Protein AF-A0AAD7NMP5-F1 (afdb_monomer_lite)

Foldseek 3Di:
DVVVVVVVVVVVVVVVVVVVVVVCVVPPVVVVDDLVVLLVVLLVCQQPDPVPPPPPDDDPPDDRPNDQSCVLLVPDVSSVVSCVVDPVSHD

Structure (mmCIF, N/CA/C/O backbone):
data_AF-A0AAD7NMP5-F1
#
_entry.id   AF-A0AAD7NMP5-F1
#
loop_
_atom_site.group_PDB
_atom_site.id
_atom_site.type_symbol
_atom_site.label_atom_id
_atom_site.label_alt_id
_atom_site.label_comp_id
_atom_site.label_asym_id
_atom_site.label_entity_id
_atom_site.label_seq_id
_atom_site.pdbx_PDB_ins_code
_atom_site.Cartn_x
_atom_site.Cartn_y
_atom_site.Cartn_z
_atom_site.occupancy
_atom_site.B_iso_or_equiv
_atom_site.auth_seq_id
_atom_site.auth_comp_id
_atom_site.auth_asym_id
_atom_site.auth_atom_id
_atom_site.pdbx_PDB_model_num
ATOM 1 N N . LYS A 1 1 ? -10.020 7.988 45.351 1.00 66.38 1 LYS A N 1
ATOM 2 C CA . LYS A 1 1 ? -10.884 8.745 44.402 1.00 66.38 1 LYS A CA 1
ATOM 3 C C . LYS A 1 1 ? -10.125 9.313 43.181 1.00 66.38 1 LYS A C 1
ATOM 5 O O . LYS A 1 1 ? -10.584 9.092 42.069 1.00 66.38 1 LYS A O 1
ATOM 10 N N . LEU A 1 2 ? -8.952 9.958 43.321 1.00 76.25 2 LEU A N 1
ATOM 11 C CA . LEU A 1 2 ? -8.186 10.511 42.175 1.00 76.25 2 LEU A CA 1
ATOM 12 C C . LEU A 1 2 ? -7.688 9.477 41.142 1.00 76.25 2 LEU A C 1
ATOM 14 O O . LEU A 1 2 ? -7.766 9.729 39.942 1.00 76.25 2 LEU A O 1
ATOM 18 N N . LYS A 1 3 ? -7.209 8.304 41.583 1.00 80.69 3 LYS A N 1
ATOM 19 C CA . LYS A 1 3 ? -6.706 7.254 40.672 1.00 80.69 3 LYS A CA 1
ATOM 20 C C . LYS A 1 3 ? -7.788 6.733 39.715 1.00 80.69 3 LYS A C 1
ATOM 22 O O . LYS A 1 3 ? -7.517 6.575 38.532 1.00 80.69 3 LYS A O 1
ATOM 27 N N . ALA A 1 4 ? -9.017 6.556 40.203 1.00 82.12 4 ALA A N 1
ATOM 28 C CA . ALA A 1 4 ? -10.149 6.107 39.392 1.00 82.12 4 ALA A CA 1
ATOM 29 C C . ALA A 1 4 ? -10.522 7.127 38.299 1.00 82.12 4 ALA A C 1
ATOM 31 O O . ALA A 1 4 ? -10.647 6.755 37.137 1.00 82.12 4 ALA A O 1
ATOM 32 N N . ARG A 1 5 ? -10.585 8.428 38.636 1.00 85.19 5 ARG A N 1
ATOM 33 C CA . ARG A 1 5 ? -10.820 9.501 37.646 1.00 85.19 5 ARG A CA 1
ATOM 34 C C . ARG A 1 5 ? -9.708 9.571 36.596 1.00 85.19 5 ARG A C 1
ATOM 36 O O . ARG A 1 5 ? -9.991 9.759 35.419 1.00 85.19 5 ARG A O 1
ATOM 43 N N . ARG A 1 6 ? -8.446 9.374 36.996 1.00 88.31 6 ARG A N 1
ATOM 44 C CA . ARG A 1 6 ? -7.313 9.325 36.058 1.00 88.31 6 ARG A CA 1
ATOM 45 C C . ARG A 1 6 ? -7.407 8.129 35.106 1.00 88.31 6 ARG A C 1
ATOM 47 O O . ARG A 1 6 ? -7.142 8.299 33.921 1.00 88.31 6 ARG A O 1
ATOM 54 N N . MET A 1 7 ? -7.787 6.947 35.598 1.00 86.69 7 MET A N 1
ATOM 55 C CA . MET A 1 7 ? -7.955 5.757 34.755 1.00 86.69 7 MET A CA 1
ATOM 56 C C . MET A 1 7 ? -9.106 5.912 33.757 1.00 86.69 7 MET A C 1
ATOM 58 O O . MET A 1 7 ? -8.916 5.585 32.589 1.00 86.69 7 MET A O 1
ATOM 62 N N . ALA A 1 8 ? -10.234 6.490 34.179 1.00 88.38 8 ALA A N 1
ATOM 63 C CA . ALA A 1 8 ? -11.351 6.801 33.286 1.00 88.38 8 ALA A CA 1
ATOM 64 C C . ALA A 1 8 ? -10.923 7.753 32.152 1.00 88.38 8 ALA A C 1
ATOM 66 O O . ALA A 1 8 ? -11.093 7.436 30.982 1.00 88.38 8 ALA A O 1
ATOM 67 N N . LEU A 1 9 ? -10.221 8.848 32.474 1.00 89.56 9 LEU A N 1
ATOM 68 C CA . LEU A 1 9 ? -9.722 9.793 31.463 1.00 89.56 9 LEU A CA 1
ATOM 69 C C . LEU A 1 9 ? -8.716 9.171 30.480 1.00 89.56 9 LEU A C 1
ATOM 71 O O . LEU A 1 9 ? -8.657 9.561 29.313 1.00 89.56 9 LEU A O 1
ATOM 75 N N . VAL A 1 10 ? -7.879 8.236 30.938 1.00 92.06 10 VAL A N 1
ATOM 76 C CA . VAL A 1 10 ? -6.939 7.517 30.062 1.00 92.06 10 VAL A CA 1
ATOM 77 C C . VAL A 1 10 ? -7.685 6.542 29.153 1.00 92.06 10 VAL A C 1
ATOM 79 O O . VAL A 1 10 ? -7.335 6.432 27.977 1.00 92.06 10 VAL A O 1
ATOM 82 N N . HIS A 1 11 ? -8.708 5.868 29.679 1.00 91.50 11 HIS A N 1
ATOM 83 C CA . HIS A 1 11 ? -9.567 4.975 28.913 1.00 91.50 11 HIS A CA 1
ATOM 84 C C . HIS A 1 11 ? -10.323 5.738 27.817 1.00 91.50 11 HIS A C 1
ATOM 86 O O . HIS A 1 11 ? -10.160 5.402 26.645 1.00 91.50 11 HIS A O 1
ATOM 92 N N . ASP A 1 12 ? -11.001 6.835 28.158 1.00 91.31 12 ASP A N 1
ATOM 93 C CA . ASP A 1 12 ? -11.741 7.677 27.205 1.00 91.31 12 ASP A CA 1
ATOM 94 C C . ASP A 1 12 ? -10.833 8.216 26.098 1.00 91.31 12 ASP A C 1
ATOM 96 O O . ASP A 1 12 ? -11.148 8.140 24.909 1.00 91.31 12 ASP A O 1
ATOM 100 N N . LYS A 1 13 ? -9.631 8.690 26.458 1.00 91.44 13 LYS A N 1
ATOM 101 C CA . LYS A 1 13 ? -8.636 9.122 25.465 1.00 91.44 13 LYS A CA 1
ATOM 102 C C . LYS A 1 13 ? -8.202 7.986 24.544 1.00 91.44 13 LYS A C 1
ATOM 104 O O . LYS A 1 13 ? -7.884 8.241 23.381 1.00 91.44 13 LYS A O 1
ATOM 109 N N . LYS A 1 14 ? -8.123 6.751 25.042 1.00 92.25 14 LYS A N 1
ATOM 110 C CA . LYS A 1 14 ? -7.744 5.582 24.239 1.00 92.25 14 LYS A CA 1
ATOM 111 C C . LYS A 1 14 ? -8.863 5.215 23.261 1.00 92.25 14 LYS A C 1
ATOM 113 O O . LYS A 1 14 ? -8.558 5.035 22.083 1.00 92.25 14 LYS A O 1
ATOM 118 N N . VAL A 1 15 ? -10.115 5.208 23.724 1.00 91.38 15 VAL A N 1
ATOM 119 C CA . VAL A 1 15 ? -11.321 4.963 22.912 1.00 91.38 15 VAL A CA 1
ATOM 120 C C . VAL A 1 15 ? -11.451 6.008 21.802 1.00 91.38 15 VAL A C 1
ATOM 122 O O . VAL A 1 15 ? -11.451 5.667 20.619 1.00 91.38 15 VAL A O 1
ATOM 125 N N . MET A 1 16 ? -11.388 7.292 22.151 1.00 88.94 16 MET A N 1
ATOM 126 C CA . MET A 1 16 ? -11.505 8.384 21.180 1.00 88.94 16 MET A CA 1
ATOM 127 C C . MET A 1 16 ? -10.369 8.364 20.137 1.00 88.94 16 MET A C 1
ATOM 129 O O . MET A 1 16 ? -10.556 8.686 18.961 1.00 88.94 16 MET A O 1
ATOM 133 N N . ARG A 1 17 ? -9.156 7.935 20.529 1.00 88.25 17 ARG A N 1
ATOM 134 C CA . ARG A 1 17 ? -8.038 7.725 19.589 1.00 88.25 17 ARG A CA 1
ATOM 135 C C . ARG A 1 17 ? -8.283 6.548 18.645 1.00 88.25 17 ARG A C 1
ATOM 137 O O . ARG A 1 17 ? -7.883 6.648 17.482 1.00 88.25 17 ARG A O 1
ATOM 144 N N . SER A 1 18 ? -8.883 5.451 19.109 1.00 85.12 18 SER A N 1
ATOM 145 C CA . SER A 1 18 ? -9.233 4.324 18.234 1.00 85.12 18 SER A CA 1
ATOM 146 C C . SER A 1 18 ? -10.332 4.693 17.244 1.00 85.12 18 SER A C 1
ATOM 148 O O . SER A 1 18 ? -10.168 4.422 16.056 1.00 85.12 18 SER A O 1
ATOM 150 N N . GLU A 1 19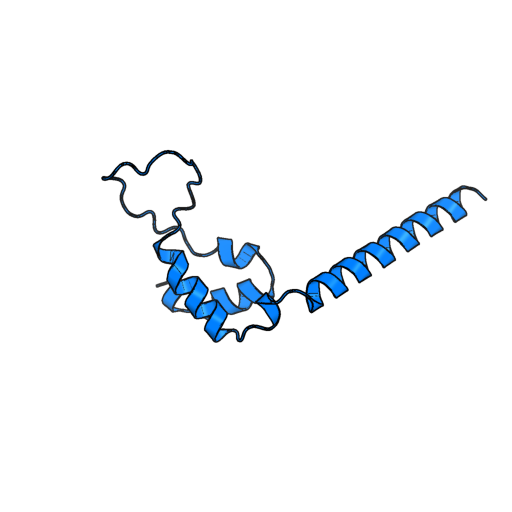 ? -11.370 5.399 17.684 1.00 84.81 19 GLU A N 1
ATOM 151 C CA . GLU A 1 19 ? -12.461 5.861 16.818 1.00 84.81 19 GLU A CA 1
ATOM 152 C C . GLU A 1 19 ? -11.941 6.829 15.753 1.00 84.81 19 GLU A C 1
ATOM 154 O O . GLU A 1 19 ? -12.168 6.638 14.562 1.00 84.81 19 GLU A O 1
ATOM 159 N N . LYS A 1 20 ? -11.107 7.806 16.138 1.00 83.50 20 LYS A N 1
ATOM 160 C CA . LYS A 1 20 ? -10.467 8.718 15.177 1.00 83.50 20 LYS A CA 1
ATOM 161 C C . LYS A 1 20 ? -9.623 7.975 14.137 1.00 83.50 20 LYS A C 1
ATOM 163 O O . LYS A 1 20 ? -9.579 8.383 12.975 1.00 83.50 20 LYS A O 1
ATOM 168 N N . ARG A 1 21 ? -8.934 6.896 14.528 1.00 80.44 21 ARG A N 1
ATOM 169 C CA . ARG A 1 21 ? -8.176 6.040 13.596 1.00 80.44 21 ARG A CA 1
ATOM 170 C C . ARG A 1 21 ? -9.102 5.270 12.654 1.00 80.44 21 ARG A C 1
ATOM 172 O O . ARG A 1 2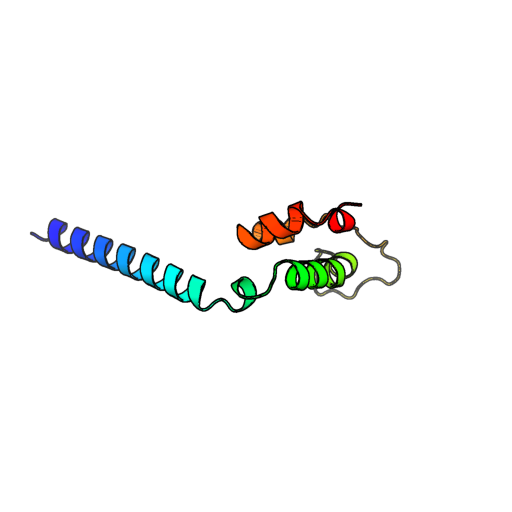1 ? -8.761 5.155 11.481 1.00 80.44 21 ARG A O 1
ATOM 179 N N . GLN A 1 22 ? -10.246 4.790 13.137 1.00 75.75 22 GLN A N 1
ATOM 180 C CA . GLN A 1 22 ? -11.263 4.118 12.322 1.00 75.75 22 GLN A CA 1
ATOM 181 C C . GLN A 1 22 ? -11.935 5.086 11.338 1.00 75.75 22 GLN A C 1
ATOM 183 O O . GLN A 1 22 ? -11.994 4.795 10.149 1.00 75.75 22 GLN A O 1
ATOM 188 N N . CYS A 1 23 ? -12.323 6.288 11.766 1.00 74.38 23 CYS A N 1
ATOM 189 C CA . CYS A 1 23 ? -12.879 7.295 10.860 1.00 74.38 23 CYS A CA 1
ATOM 190 C C . CYS A 1 23 ? -11.855 7.728 9.801 1.00 74.38 23 CYS A C 1
ATOM 192 O O . CYS A 1 23 ? -12.159 7.726 8.612 1.00 74.38 23 CYS A O 1
ATOM 194 N N . LYS A 1 24 ? -10.596 7.989 10.188 1.00 72.00 24 LYS A N 1
ATOM 195 C CA . LYS A 1 24 ? -9.515 8.243 9.215 1.00 72.00 24 LYS A CA 1
ATOM 196 C C . LYS A 1 24 ? -9.284 7.066 8.271 1.00 72.00 24 LYS A C 1
ATOM 198 O O . LYS A 1 24 ? -8.887 7.267 7.127 1.00 72.00 24 LYS A O 1
ATOM 203 N N . ALA A 1 25 ? -9.502 5.846 8.748 1.00 67.19 25 ALA A N 1
ATOM 204 C CA . ALA A 1 25 ? -9.409 4.655 7.929 1.00 67.19 25 ALA A CA 1
ATOM 205 C C . ALA A 1 25 ? -10.504 4.590 6.861 1.00 67.19 25 ALA A C 1
ATOM 207 O O . ALA A 1 25 ? -10.190 4.309 5.708 1.00 67.19 25 ALA A O 1
ATOM 208 N N . LEU A 1 26 ? -11.743 4.911 7.232 1.00 66.56 26 LEU A N 1
ATOM 209 C CA . LEU A 1 26 ? -12.901 4.934 6.337 1.00 66.56 26 LEU A CA 1
ATOM 210 C C . LEU A 1 26 ? -12.876 6.114 5.355 1.00 66.56 26 LEU A C 1
ATOM 212 O O . LEU A 1 26 ? -13.355 5.995 4.228 1.00 66.56 26 LEU A O 1
ATOM 216 N N . MET A 1 27 ? -12.302 7.248 5.764 1.00 67.75 27 MET A N 1
ATOM 217 C CA . MET A 1 27 ? -12.154 8.451 4.935 1.00 67.75 27 MET A CA 1
ATOM 218 C C . MET A 1 27 ? -10.908 8.431 4.041 1.00 67.75 27 MET A C 1
ATOM 220 O O . MET A 1 27 ? -10.689 9.356 3.266 1.00 67.75 27 MET A O 1
ATOM 224 N N . SER A 1 28 ? -10.065 7.403 4.142 1.00 71.25 28 SER A N 1
ATOM 225 C CA . SER A 1 28 ? -8.871 7.284 3.311 1.00 71.25 28 SER A CA 1
ATOM 226 C C . SER A 1 28 ? -9.279 6.886 1.891 1.00 71.25 28 SER A C 1
ATOM 228 O O . SER A 1 28 ? -9.474 5.705 1.611 1.00 71.25 28 SER A O 1
ATOM 230 N N . THR A 1 29 ? -9.389 7.870 0.993 1.00 70.81 29 THR A N 1
ATOM 231 C CA . THR A 1 29 ? -9.708 7.691 -0.439 1.00 70.81 29 THR A CA 1
ATOM 232 C C . THR A 1 29 ? -8.876 6.583 -1.085 1.00 70.81 29 THR A C 1
ATOM 234 O O . THR A 1 29 ? -9.389 5.787 -1.860 1.00 70.81 29 THR A O 1
ATOM 237 N N . ILE A 1 30 ? -7.616 6.450 -0.668 1.00 74.25 30 ILE A N 1
ATOM 238 C CA . ILE A 1 30 ? -6.669 5.460 -1.190 1.00 74.25 30 ILE A CA 1
ATOM 239 C C . ILE A 1 30 ? -7.061 4.003 -0.912 1.00 74.25 30 ILE A C 1
ATOM 241 O O . ILE A 1 30 ? -6.569 3.111 -1.585 1.00 74.25 30 ILE A O 1
ATOM 245 N N . ARG A 1 31 ? -7.932 3.735 0.069 1.00 72.31 31 ARG A N 1
ATOM 246 C CA . ARG A 1 31 ? -8.446 2.379 0.354 1.00 72.31 31 ARG A CA 1
ATOM 247 C C . ARG A 1 31 ? -9.736 2.056 -0.386 1.00 72.31 31 ARG A C 1
ATOM 249 O O . ARG A 1 31 ? -10.198 0.927 -0.315 1.00 72.31 31 ARG A O 1
ATOM 256 N N . ARG A 1 32 ? -10.337 3.058 -1.028 1.00 81.00 32 ARG A N 1
ATOM 257 C CA . ARG A 1 32 ? -11.515 2.902 -1.888 1.00 81.00 32 ARG A CA 1
ATOM 258 C C . ARG A 1 32 ? -11.124 2.693 -3.347 1.00 81.00 32 ARG A C 1
ATOM 260 O O . ARG A 1 32 ? -11.977 2.343 -4.150 1.00 81.00 32 ARG A O 1
ATOM 267 N N . LEU A 1 33 ? -9.856 2.932 -3.682 1.00 86.56 33 LEU A N 1
ATOM 268 C CA . LEU A 1 33 ? -9.330 2.633 -5.002 1.00 86.56 33 LEU A CA 1
ATOM 269 C C . LEU A 1 33 ? -9.218 1.114 -5.184 1.00 86.56 33 LEU A C 1
ATOM 271 O O . LEU A 1 33 ? -8.752 0.436 -4.254 1.00 86.56 33 LEU A O 1
ATOM 275 N N . PRO A 1 34 ? -9.596 0.599 -6.367 1.00 90.12 34 PRO A N 1
ATOM 276 C CA . PRO A 1 34 ? -9.323 -0.779 -6.737 1.00 90.12 34 PRO A CA 1
ATOM 277 C C . PRO A 1 34 ? -7.823 -1.091 -6.614 1.00 90.12 34 PRO A C 1
ATOM 279 O O . PRO A 1 34 ? -6.990 -0.208 -6.870 1.00 90.12 34 PRO A O 1
ATOM 282 N N . PRO A 1 35 ? -7.456 -2.313 -6.200 1.00 90.62 35 PRO A N 1
ATOM 283 C CA . PRO A 1 35 ? -6.058 -2.703 -6.039 1.00 90.62 35 PRO A CA 1
ATOM 284 C C . PRO A 1 35 ? -5.250 -2.565 -7.338 1.00 90.62 35 PRO A C 1
ATOM 286 O O . PRO A 1 35 ? -4.066 -2.248 -7.273 1.00 90.62 35 PRO A O 1
ATOM 289 N N . GLU A 1 36 ? -5.888 -2.713 -8.500 1.00 92.81 36 GLU A N 1
ATOM 290 C CA . GLU A 1 36 ? -5.286 -2.552 -9.827 1.00 92.81 36 GLU A CA 1
ATOM 291 C C . GLU A 1 36 ? -4.803 -1.114 -10.046 1.00 92.81 36 GLU A C 1
ATOM 293 O O . GLU A 1 36 ? -3.664 -0.896 -10.445 1.00 92.81 36 GLU A O 1
ATOM 298 N N . VAL A 1 37 ? -5.625 -0.118 -9.693 1.00 93.31 37 VAL A N 1
ATOM 299 C CA . VAL A 1 37 ? -5.278 1.309 -9.833 1.00 93.31 37 VAL A CA 1
ATOM 300 C C . VAL A 1 37 ? -4.083 1.669 -8.951 1.00 93.31 37 VAL A C 1
ATOM 302 O O . VAL A 1 37 ? -3.205 2.428 -9.349 1.00 93.31 37 VAL A O 1
ATOM 305 N N . ILE A 1 38 ? -4.028 1.116 -7.740 1.00 91.25 38 ILE A N 1
ATOM 306 C CA . ILE A 1 38 ? -2.898 1.322 -6.826 1.00 91.25 38 ILE A CA 1
ATOM 307 C C . ILE A 1 38 ? -1.643 0.621 -7.354 1.00 91.25 38 ILE A C 1
ATOM 309 O O . ILE A 1 38 ? -0.549 1.170 -7.240 1.00 91.25 38 ILE A O 1
ATOM 313 N N . GLY A 1 39 ? -1.800 -0.563 -7.946 1.00 91.75 39 GLY A N 1
ATOM 314 C CA . GLY A 1 39 ? -0.724 -1.282 -8.617 1.00 91.75 39 GLY A CA 1
ATOM 315 C C . GLY A 1 39 ? -0.104 -0.475 -9.758 1.00 91.75 39 GLY A C 1
ATOM 316 O O . GLY A 1 39 ? 1.112 -0.313 -9.788 1.00 91.75 39 GLY A O 1
ATOM 317 N N . GLU A 1 40 ? -0.927 0.112 -10.627 1.00 92.00 40 GLU A N 1
ATOM 318 C CA . GLU A 1 40 ? -0.469 1.006 -11.703 1.00 92.00 40 GLU A CA 1
ATOM 319 C C . GLU A 1 40 ? 0.297 2.218 -11.159 1.00 92.00 40 GLU A C 1
ATOM 321 O O . GLU A 1 40 ? 1.372 2.559 -11.652 1.00 92.00 40 GLU A O 1
ATOM 326 N N . ILE A 1 41 ? -0.191 2.825 -10.071 1.00 89.25 41 ILE A N 1
ATOM 327 C CA . ILE A 1 41 ? 0.539 3.891 -9.371 1.00 89.25 41 ILE A CA 1
ATOM 328 C C . ILE A 1 41 ? 1.912 3.374 -8.912 1.00 89.25 41 ILE A C 1
ATOM 330 O O . ILE A 1 41 ? 2.923 4.037 -9.131 1.00 89.25 41 ILE A O 1
ATOM 334 N N . PHE A 1 42 ? 1.995 2.189 -8.301 1.00 89.81 42 PHE A N 1
ATOM 335 C CA . PHE A 1 42 ? 3.2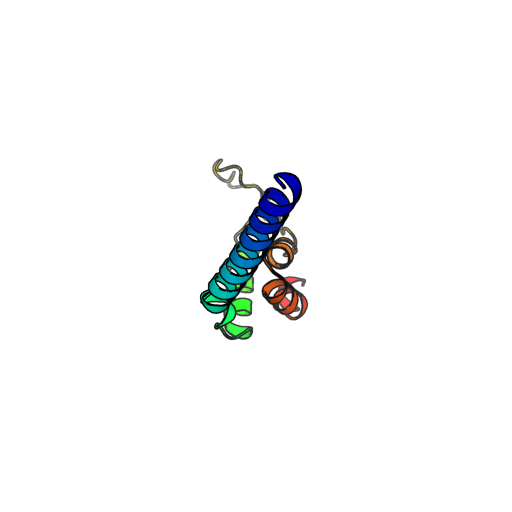80 1.638 -7.857 1.00 89.81 42 PHE A CA 1
ATOM 336 C C . PHE A 1 42 ? 4.256 1.453 -9.017 1.00 89.81 42 PHE A C 1
ATOM 338 O O . PHE A 1 42 ? 5.416 1.844 -8.890 1.00 89.81 42 PHE A O 1
ATOM 345 N N . LEU A 1 43 ? 3.794 0.910 -10.143 1.00 86.12 43 LEU A N 1
ATOM 346 C CA . LEU A 1 43 ? 4.626 0.703 -11.328 1.00 86.12 43 LEU A CA 1
ATOM 347 C C . LEU A 1 43 ? 5.085 2.020 -11.955 1.00 86.12 43 LEU A C 1
ATOM 349 O O . LEU A 1 43 ? 6.218 2.100 -12.415 1.00 86.12 43 LEU A O 1
ATOM 353 N N . TYR A 1 44 ? 4.263 3.068 -11.903 1.00 83.56 44 TYR A N 1
ATOM 354 C CA . TYR A 1 44 ? 4.640 4.386 -12.405 1.00 83.56 44 TYR A CA 1
ATOM 355 C C . TYR A 1 44 ? 5.722 5.061 -11.546 1.00 83.56 44 TYR A C 1
ATOM 357 O O . TYR A 1 44 ? 6.640 5.683 -12.073 1.00 83.56 44 TYR A O 1
ATOM 365 N N . PHE A 1 45 ? 5.643 4.941 -10.215 1.00 74.06 45 PHE A N 1
ATOM 366 C CA . PHE A 1 45 ? 6.531 5.672 -9.297 1.00 74.06 45 PH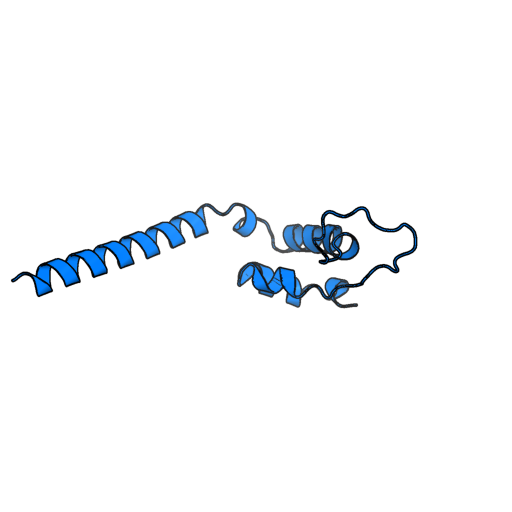E A CA 1
ATOM 367 C C . PHE A 1 45 ? 7.784 4.899 -8.861 1.00 74.06 45 PHE A C 1
ATOM 369 O O . PHE A 1 45 ? 8.784 5.520 -8.505 1.00 74.06 45 PHE A O 1
ATOM 376 N N . THR A 1 46 ? 7.772 3.565 -8.891 1.00 71.94 46 THR A N 1
ATOM 377 C CA . THR A 1 46 ? 8.927 2.741 -8.485 1.00 71.94 46 THR A CA 1
ATOM 378 C C . THR A 1 46 ? 10.190 2.958 -9.328 1.00 71.94 46 THR A C 1
ATOM 380 O O . THR A 1 46 ? 11.250 3.086 -8.720 1.00 71.94 46 THR A O 1
ATOM 383 N N . PRO A 1 47 ? 10.138 3.087 -10.670 1.00 62.75 47 PRO A N 1
ATOM 384 C CA . PRO A 1 47 ? 11.339 3.382 -11.454 1.00 62.75 47 PRO A CA 1
ATOM 385 C C . PRO A 1 47 ? 11.877 4.812 -11.251 1.00 62.75 47 PRO A C 1
ATOM 387 O O . PRO A 1 47 ? 12.995 5.097 -11.664 1.00 62.75 47 PRO A O 1
ATOM 390 N N . ILE A 1 48 ? 11.109 5.711 -10.619 1.00 55.22 48 ILE A N 1
ATOM 391 C CA . ILE A 1 48 ? 11.389 7.159 -10.569 1.00 55.22 48 ILE A CA 1
ATOM 392 C C . ILE A 1 48 ? 11.903 7.620 -9.194 1.00 55.22 48 ILE A C 1
ATOM 394 O O . ILE A 1 48 ? 12.430 8.723 -9.078 1.00 55.22 48 ILE A O 1
ATOM 398 N N . LEU A 1 49 ? 11.773 6.813 -8.136 1.00 52.16 49 LEU A N 1
ATOM 399 C CA . LEU A 1 49 ? 12.086 7.239 -6.767 1.00 52.16 49 LEU A CA 1
ATOM 400 C C . LEU A 1 49 ? 13.367 6.580 -6.229 1.00 52.16 49 LEU A C 1
ATOM 402 O O . LEU A 1 49 ? 13.275 5.588 -5.503 1.00 52.16 49 LEU A O 1
ATOM 406 N N . PRO A 1 50 ? 14.562 7.146 -6.491 1.00 50.66 50 PRO A N 1
ATOM 407 C CA . PRO A 1 50 ? 15.733 6.839 -5.690 1.00 50.66 50 PRO A CA 1
ATOM 408 C C . PRO A 1 50 ? 15.462 7.346 -4.272 1.00 50.66 50 PRO A C 1
ATOM 410 O O . PRO A 1 50 ? 15.282 8.539 -4.024 1.00 50.66 50 PRO A O 1
ATOM 413 N N . PHE A 1 51 ? 15.400 6.427 -3.310 1.00 53.44 51 PHE A N 1
ATOM 414 C CA . PHE A 1 51 ? 15.130 6.751 -1.906 1.00 53.44 51 PHE A CA 1
ATOM 415 C C . PHE A 1 51 ? 16.301 7.482 -1.215 1.00 53.44 51 PHE A C 1
ATOM 417 O O . PHE A 1 51 ? 16.324 7.617 0.007 1.00 53.44 51 PHE A O 1
ATOM 424 N N . THR A 1 52 ? 17.272 8.011 -1.961 1.00 45.53 52 THR A N 1
ATOM 425 C CA . THR A 1 52 ? 18.152 9.066 -1.464 1.00 45.53 52 THR A CA 1
ATOM 426 C C . THR A 1 52 ? 17.395 10.378 -1.558 1.00 45.53 52 THR A C 1
ATOM 428 O O . THR A 1 52 ? 17.574 11.168 -2.480 1.00 45.53 52 THR A O 1
ATOM 431 N N . ARG A 1 53 ? 16.528 10.635 -0.580 1.00 42.44 53 ARG A N 1
ATOM 432 C CA . ARG A 1 53 ? 16.000 11.980 -0.354 1.00 42.44 53 ARG A CA 1
ATOM 433 C C . ARG A 1 53 ? 17.100 12.855 0.256 1.00 42.44 53 ARG A C 1
ATOM 435 O O . ARG A 1 53 ? 16.958 13.340 1.371 1.00 42.44 53 ARG A O 1
ATOM 442 N N . ASP A 1 54 ? 18.188 13.041 -0.480 1.00 42.28 54 ASP A N 1
ATOM 443 C CA . ASP A 1 54 ? 18.926 14.288 -0.424 1.00 42.28 54 ASP A CA 1
ATOM 444 C C . ASP A 1 54 ? 18.307 15.117 -1.551 1.00 42.28 54 ASP A C 1
ATOM 446 O O . ASP A 1 54 ? 18.337 14.723 -2.711 1.00 42.28 54 ASP A O 1
ATOM 450 N N . TYR A 1 55 ? 17.687 16.253 -1.235 1.00 44.72 55 TYR A N 1
ATOM 451 C CA . TYR A 1 55 ? 17.194 17.217 -2.234 1.00 44.72 55 TYR A CA 1
ATOM 452 C C . TYR A 1 55 ? 18.349 17.903 -2.992 1.00 44.72 55 TYR A C 1
ATOM 454 O O . TYR A 1 55 ? 18.257 19.058 -3.403 1.00 44.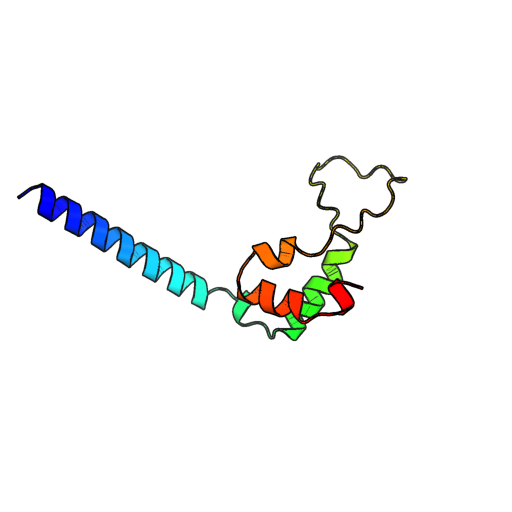72 55 TYR A O 1
ATOM 462 N N . ARG A 1 56 ? 19.476 17.209 -3.132 1.00 41.97 56 ARG A N 1
ATOM 463 C CA . ARG A 1 56 ? 20.639 17.624 -3.880 1.00 41.97 56 ARG A CA 1
ATOM 464 C C . ARG A 1 56 ? 20.471 17.002 -5.253 1.00 41.97 56 ARG A C 1
ATOM 466 O O . ARG A 1 56 ? 20.558 15.790 -5.390 1.00 41.97 56 ARG A O 1
ATOM 473 N N . TRP A 1 57 ? 20.108 17.852 -6.209 1.00 44.03 57 TRP A N 1
ATOM 474 C CA . TRP A 1 57 ? 20.482 17.763 -7.617 1.00 44.03 57 TRP A CA 1
ATOM 475 C C . TRP A 1 57 ? 21.136 16.430 -7.988 1.00 44.03 57 TRP A C 1
ATOM 477 O O . TRP A 1 57 ? 22.295 16.207 -7.645 1.00 44.03 57 TRP A O 1
ATOM 487 N N . HIS A 1 58 ? 20.377 15.555 -8.650 1.00 46.28 58 HIS A N 1
ATOM 488 C CA . HIS A 1 58 ? 20.930 14.348 -9.252 1.00 46.28 58 HIS A CA 1
ATOM 489 C C . HIS A 1 58 ? 22.191 14.714 -10.042 1.00 46.28 58 HIS A C 1
ATOM 491 O O . HIS A 1 58 ? 22.123 15.528 -10.963 1.00 46.28 58 HIS A O 1
ATOM 497 N N . GLU A 1 59 ? 23.328 14.120 -9.680 1.00 55.19 59 GLU A N 1
ATOM 498 C CA . GLU A 1 59 ? 24.475 14.077 -10.580 1.00 55.19 59 GLU A CA 1
ATOM 499 C C . GLU A 1 59 ? 24.041 13.308 -11.840 1.00 55.19 59 GLU A C 1
ATOM 501 O O . GLU A 1 59 ? 23.520 12.191 -11.699 1.00 55.19 59 GLU A O 1
ATOM 506 N N . PRO A 1 60 ? 24.229 13.880 -13.047 1.00 56.62 60 PRO A N 1
ATOM 507 C CA . PRO A 1 60 ? 23.781 13.290 -14.313 1.00 56.62 60 PRO A CA 1
ATOM 508 C C . PRO A 1 60 ? 24.263 11.853 -14.554 1.00 56.62 60 PRO A C 1
ATOM 510 O O . PRO A 1 60 ? 23.604 11.110 -15.274 1.00 56.62 60 PRO A O 1
ATOM 513 N N . ASP A 1 61 ? 25.366 11.454 -13.914 1.00 57.09 61 ASP A N 1
ATOM 514 C CA . ASP A 1 61 ? 26.064 10.189 -14.166 1.00 57.09 61 ASP A CA 1
ATOM 515 C C . ASP A 1 61 ? 25.866 9.130 -13.067 1.00 57.09 61 ASP A C 1
ATOM 517 O O . ASP A 1 61 ? 26.542 8.099 -13.050 1.00 57.09 61 ASP A O 1
ATOM 521 N N . SER A 1 62 ? 24.941 9.350 -12.128 1.00 53.75 62 SER A N 1
ATOM 522 C CA . SER A 1 62 ? 24.642 8.345 -11.103 1.00 53.75 62 SER A CA 1
ATOM 523 C C . SER A 1 62 ? 23.795 7.200 -11.692 1.00 53.75 62 SER A C 1
ATOM 525 O O . SER A 1 62 ? 22.727 7.456 -12.255 1.00 53.75 62 SER A O 1
ATOM 527 N N . PRO A 1 63 ? 24.229 5.924 -11.584 1.00 50.09 63 PRO A N 1
ATOM 528 C CA . PRO A 1 63 ? 23.454 4.804 -12.107 1.00 50.09 63 PRO A CA 1
ATOM 529 C C . PRO A 1 63 ? 22.095 4.736 -11.398 1.00 50.09 63 PRO A C 1
ATOM 531 O O . PRO A 1 63 ? 22.026 5.029 -10.197 1.00 50.09 63 PRO A O 1
ATOM 534 N N . PRO A 1 64 ? 21.013 4.340 -12.098 1.00 53.66 64 PRO A N 1
ATOM 535 C CA . PRO A 1 64 ? 19.697 4.236 -11.490 1.00 53.66 64 PRO A CA 1
ATOM 536 C C . PRO A 1 64 ? 19.775 3.248 -10.327 1.00 53.66 64 PRO A C 1
ATOM 538 O O . PRO A 1 64 ? 19.942 2.042 -10.514 1.00 53.66 64 PRO A O 1
ATOM 541 N N . GLN A 1 65 ? 19.694 3.769 -9.103 1.00 53.56 65 GLN A N 1
ATOM 542 C CA . GLN A 1 65 ? 19.611 2.934 -7.918 1.00 53.56 65 GLN A CA 1
ATOM 543 C C . GLN A 1 65 ? 18.228 2.295 -7.931 1.00 53.56 65 GLN A C 1
ATOM 545 O O . GLN A 1 65 ? 17.246 2.916 -7.526 1.00 53.56 65 GLN A O 1
ATOM 550 N N . VAL A 1 66 ? 18.147 1.061 -8.430 1.00 53.09 66 VAL A N 1
ATOM 551 C CA . VAL A 1 66 ? 16.948 0.222 -8.350 1.00 53.09 66 VAL A CA 1
ATOM 552 C C . VAL A 1 66 ? 16.738 -0.128 -6.878 1.00 53.09 66 VAL A C 1
ATOM 554 O O . VAL A 1 66 ? 17.135 -1.185 -6.390 1.00 53.09 66 VAL A O 1
ATOM 557 N N . THR A 1 67 ? 16.184 0.810 -6.114 1.00 59.38 67 THR A N 1
ATOM 558 C CA . THR A 1 67 ? 15.848 0.565 -4.719 1.00 59.38 67 THR A CA 1
ATOM 559 C C . THR A 1 67 ? 14.585 -0.275 -4.669 1.00 59.38 67 THR A C 1
ATOM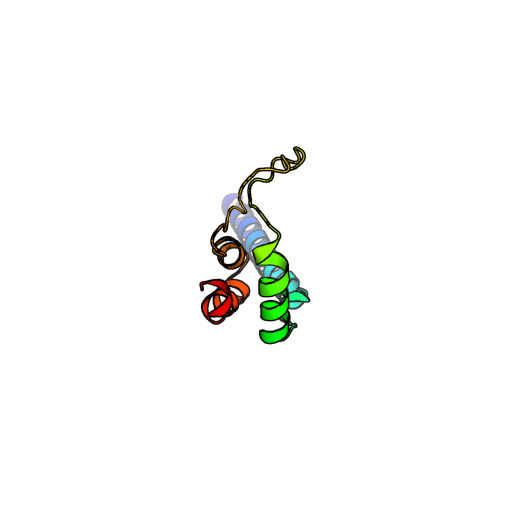 561 O O . THR A 1 67 ? 13.548 0.083 -5.221 1.00 59.38 67 THR A O 1
ATOM 564 N N . THR A 1 68 ? 14.694 -1.416 -4.001 1.00 64.44 68 THR A N 1
ATOM 565 C CA . THR A 1 68 ? 13.647 -2.423 -3.873 1.00 64.44 68 THR A CA 1
ATOM 566 C C . THR A 1 68 ? 12.339 -1.803 -3.342 1.00 64.44 68 THR A C 1
ATOM 568 O O . THR A 1 68 ? 12.385 -0.991 -2.411 1.00 64.44 68 THR A O 1
ATOM 571 N N . PRO A 1 69 ? 11.153 -2.204 -3.840 1.00 74.00 69 PRO A N 1
ATOM 572 C CA . PRO A 1 69 ? 9.860 -1.560 -3.545 1.00 74.00 69 PRO A CA 1
ATOM 573 C C . PRO A 1 69 ? 9.343 -1.760 -2.105 1.00 74.00 69 PRO A C 1
ATOM 575 O O . PRO A 1 69 ? 8.183 -1.473 -1.797 1.00 74.00 69 PRO A O 1
ATOM 578 N N . TRP A 1 70 ? 10.184 -2.232 -1.179 1.00 80.25 70 TRP A N 1
ATOM 579 C CA . TRP A 1 70 ? 9.827 -2.514 0.214 1.00 80.25 70 TRP A CA 1
ATOM 580 C C . TRP A 1 70 ? 9.195 -1.325 0.942 1.00 80.25 70 TRP A C 1
ATOM 582 O O . TRP A 1 70 ? 8.363 -1.532 1.829 1.00 80.25 70 TRP A O 1
ATOM 592 N N . TYR A 1 71 ? 9.545 -0.091 0.567 1.00 79.88 71 TYR A N 1
ATOM 593 C CA . TYR A 1 71 ? 8.984 1.121 1.168 1.00 79.88 71 TYR A CA 1
ATOM 594 C C . TYR A 1 71 ? 7.459 1.213 0.978 1.00 79.88 71 TYR A C 1
ATOM 596 O O . TYR A 1 71 ? 6.753 1.629 1.900 1.00 79.88 71 TYR A O 1
ATOM 604 N N . LEU A 1 72 ? 6.922 0.729 -0.151 1.00 84.50 72 LEU A N 1
ATOM 605 C CA . LEU A 1 72 ? 5.477 0.670 -0.407 1.00 84.50 72 LEU A CA 1
ATOM 606 C C . LEU A 1 72 ? 4.777 -0.243 0.609 1.00 84.50 72 LEU A C 1
ATOM 608 O O . LEU A 1 72 ? 3.703 0.074 1.130 1.00 84.50 72 LEU A O 1
ATOM 612 N N . GLY A 1 73 ? 5.445 -1.336 0.982 1.00 84.44 73 GLY A N 1
ATOM 613 C CA . GLY A 1 73 ? 4.992 -2.268 2.009 1.00 84.44 73 GLY A CA 1
ATOM 614 C C . GLY A 1 73 ? 5.045 -1.719 3.439 1.00 84.44 73 GLY A C 1
ATOM 615 O O . GLY A 1 73 ? 4.442 -2.323 4.329 1.00 84.44 73 GLY A O 1
ATOM 616 N N . GLN A 1 74 ? 5.719 -0.596 3.702 1.00 84.12 74 GLN A N 1
ATOM 617 C CA . GLN A 1 74 ? 5.781 0.017 5.038 1.00 84.12 74 GLN A CA 1
ATOM 618 C C . GLN A 1 74 ? 4.638 1.008 5.305 1.00 84.12 74 GLN A C 1
ATOM 620 O O . GLN A 1 74 ? 4.368 1.328 6.461 1.00 84.12 74 GLN A O 1
ATOM 625 N N . ILE A 1 75 ? 3.913 1.448 4.269 1.00 84.31 75 ILE A N 1
ATOM 626 C CA . ILE A 1 75 ? 2.866 2.476 4.393 1.00 84.31 75 ILE A CA 1
ATOM 627 C C . ILE A 1 75 ? 1.645 1.948 5.153 1.00 84.31 75 ILE A C 1
ATOM 629 O O . ILE A 1 75 ? 1.213 2.532 6.149 1.00 84.31 75 ILE A O 1
ATOM 633 N N . CYS A 1 76 ? 1.063 0.835 4.699 1.00 85.69 76 CYS A N 1
ATOM 634 C CA . CYS A 1 76 ? -0.021 0.163 5.412 1.00 85.69 76 CYS A CA 1
ATOM 635 C C . CYS A 1 76 ? -0.178 -1.302 4.979 1.00 85.69 76 CYS A C 1
ATOM 637 O O . CYS A 1 76 ? 0.384 -1.736 3.977 1.00 85.69 76 CYS A O 1
ATOM 639 N N . ARG A 1 77 ? -0.993 -2.070 5.721 1.00 86.62 77 ARG A N 1
ATOM 640 C CA . ARG A 1 77 ? -1.267 -3.487 5.407 1.00 86.62 77 ARG A CA 1
ATOM 641 C C . ARG A 1 77 ? -1.894 -3.683 4.022 1.00 86.62 77 ARG A C 1
ATOM 643 O O . ARG A 1 77 ? -1.543 -4.642 3.350 1.00 86.62 77 ARG A O 1
ATOM 650 N N . TYR A 1 78 ? -2.782 -2.778 3.606 1.00 89.94 78 TYR A N 1
ATOM 651 C CA . TYR A 1 78 ? -3.448 -2.847 2.300 1.00 89.94 78 TYR A CA 1
ATOM 652 C C . TYR A 1 78 ? -2.442 -2.697 1.151 1.00 89.94 78 TYR A C 1
ATOM 654 O O . TYR A 1 78 ? -2.377 -3.541 0.267 1.00 89.94 78 TYR A O 1
ATOM 662 N N . TRP A 1 79 ? -1.573 -1.688 1.237 1.00 90.69 79 TRP A N 1
ATOM 663 C CA . TRP A 1 79 ? -0.514 -1.442 0.255 1.00 90.69 79 TRP A CA 1
ATOM 664 C C . TRP A 1 79 ? 0.505 -2.572 0.194 1.00 90.69 79 TRP A C 1
ATOM 666 O O . TRP A 1 79 ? 0.921 -2.961 -0.888 1.00 90.69 79 TRP A O 1
ATOM 676 N N . ARG A 1 80 ? 0.863 -3.145 1.347 1.00 92.19 80 ARG A N 1
ATOM 677 C CA . ARG A 1 80 ? 1.733 -4.322 1.397 1.00 92.19 80 ARG A CA 1
ATOM 678 C C . ARG A 1 80 ? 1.138 -5.510 0.649 1.00 92.19 80 ARG A C 1
ATOM 680 O O . ARG A 1 80 ? 1.870 -6.169 -0.074 1.00 92.19 80 ARG A O 1
ATOM 687 N N . GLY A 1 81 ? -0.159 -5.773 0.823 1.00 93.75 81 GLY A N 1
ATOM 688 C CA . GLY A 1 81 ? -0.844 -6.850 0.104 1.00 93.75 81 GLY A CA 1
ATOM 689 C C . GLY A 1 81 ? -0.754 -6.675 -1.411 1.00 93.75 81 GLY A C 1
ATOM 690 O O . GLY A 1 81 ? -0.371 -7.607 -2.105 1.00 93.75 81 GLY A O 1
ATOM 691 N N . ILE A 1 82 ? -1.013 -5.457 -1.894 1.00 93.31 82 ILE A N 1
ATOM 692 C CA . ILE A 1 82 ? -0.942 -5.108 -3.320 1.00 93.31 82 ILE A CA 1
ATOM 693 C C . ILE A 1 82 ? 0.498 -5.204 -3.841 1.00 93.31 82 ILE A C 1
ATOM 695 O O . ILE A 1 82 ? 0.755 -5.853 -4.846 1.00 93.31 82 ILE A O 1
ATOM 699 N N . ALA A 1 83 ? 1.467 -4.614 -3.137 1.00 91.69 83 ALA A N 1
ATOM 700 C CA . ALA A 1 83 ? 2.866 -4.642 -3.558 1.00 91.69 83 ALA A CA 1
ATOM 701 C C . ALA A 1 83 ? 3.387 -6.080 -3.696 1.00 91.69 83 ALA A C 1
ATOM 703 O O . ALA A 1 83 ? 4.051 -6.397 -4.676 1.00 91.69 83 ALA A O 1
ATOM 704 N N . LEU A 1 84 ? 3.051 -6.966 -2.753 1.00 91.94 84 LEU A N 1
ATOM 705 C CA . LEU A 1 84 ? 3.454 -8.374 -2.806 1.00 91.94 84 LEU A CA 1
ATOM 706 C C . LEU A 1 84 ? 2.751 -9.170 -3.917 1.00 91.94 84 LEU A C 1
ATOM 708 O O . LEU A 1 84 ? 3.299 -10.174 -4.363 1.00 91.94 84 LEU A O 1
ATOM 712 N N . SER A 1 85 ? 1.565 -8.752 -4.373 1.00 92.38 85 SER A N 1
ATOM 713 C CA . SER A 1 85 ? 0.862 -9.418 -5.477 1.00 92.38 85 SER A CA 1
ATOM 714 C C . SER A 1 85 ? 1.338 -8.970 -6.864 1.00 92.38 85 SER A C 1
ATOM 716 O O . SER A 1 85 ? 1.123 -9.688 -7.838 1.00 92.38 85 SER A O 1
ATOM 718 N N . LEU A 1 86 ? 1.985 -7.805 -6.983 1.00 90.94 86 LEU A N 1
ATOM 719 C CA . LEU A 1 86 ? 2.497 -7.294 -8.256 1.00 90.94 86 LEU A CA 1
ATOM 720 C C . LEU A 1 86 ? 3.897 -7.837 -8.556 1.00 90.94 86 LEU A C 1
ATOM 722 O O . LEU A 1 86 ? 4.896 -7.265 -8.132 1.00 90.94 86 LEU A O 1
ATOM 726 N N . ARG A 1 87 ? 3.984 -8.912 -9.348 1.00 87.06 87 ARG A N 1
ATOM 727 C CA . ARG A 1 87 ? 5.271 -9.508 -9.757 1.00 87.06 87 ARG A CA 1
ATOM 728 C C . ARG A 1 87 ? 6.192 -8.517 -10.481 1.00 87.06 87 ARG A C 1
ATOM 730 O O . ARG A 1 87 ? 7.386 -8.524 -10.214 1.00 87.06 87 ARG A O 1
ATOM 737 N N . SER A 1 88 ? 5.636 -7.663 -11.342 1.00 84.38 88 SER A N 1
ATOM 738 C CA . SER A 1 88 ? 6.366 -6.645 -12.119 1.00 84.38 88 SER A CA 1
ATOM 739 C C . SER A 1 88 ? 7.092 -5.603 -11.267 1.00 84.38 88 SER A C 1
ATOM 741 O O . SER A 1 88 ? 7.945 -4.885 -11.769 1.00 84.38 88 SER A O 1
ATOM 743 N N . LEU A 1 89 ? 6.765 -5.514 -9.978 1.00 82.75 89 LEU A N 1
ATOM 744 C CA . LEU A 1 89 ? 7.423 -4.619 -9.036 1.00 82.75 89 LEU A CA 1
ATOM 745 C C . LEU A 1 89 ? 8.769 -5.180 -8.529 1.00 82.75 89 LEU A C 1
ATOM 747 O O . LEU A 1 89 ? 9.582 -4.428 -7.997 1.00 82.75 89 LEU A O 1
ATOM 751 N N . TRP A 1 90 ? 8.985 -6.496 -8.655 1.00 81.31 90 TRP A N 1
ATOM 752 C CA . TRP A 1 90 ? 10.117 -7.233 -8.069 1.00 81.31 90 TRP A CA 1
ATOM 753 C C . TRP A 1 90 ? 10.993 -7.956 -9.101 1.00 81.31 90 TRP A C 1
ATOM 755 O O . TRP A 1 90 ? 11.931 -8.648 -8.704 1.00 81.31 90 TRP A O 1
ATOM 765 N N . SER A 1 91 ? 10.648 -7.860 -10.387 1.00 71.12 91 SER A N 1
ATOM 766 C CA . SER A 1 91 ? 11.423 -8.375 -11.524 1.00 71.12 91 SER A CA 1
ATOM 767 C C . SER A 1 91 ? 12.446 -7.354 -11.991 1.00 71.12 91 SER A C 1
ATOM 769 O O . SER A 1 91 ? 13.596 -7.765 -12.241 1.00 71.12 91 SER A O 1
#

Radius of gyration: 20.27 Å; chains: 1; bounding box: 39×27×59 Å

pLDDT: mean 76.23, std 15.73, range [41.97, 93.75]

Sequence (91 aa):
KLKARRMALVHDKKVMRSEKRQCKALMSTIRRLPPEVIGEIFLYFTPILPFTRDYRWHEPDSPPQVTTPWYLGQICRYWRGIALSLRSLWS

Organism: NCBI:txid1033252

Secondary structure (DSSP, 8-state):
-HHHHHHHHHHHHHHHHHHHHHHHHHT-GGGTS-HHHHHHHHHHHGGG--S----S---TT-------GGGHHHH-HHHHHHHHH-GGGT-